Protein AF-A0A9W8GSM5-F1 (afdb_monomer_lite)

pLDDT: mean 91.94, std 6.2, range [64.69, 98.0]

Sequence (104 aa):
WNKYNQTHYDKDNPPPKVVQGYKFNIFYPDLIDKSSAPTYRIENDPMDEDTVILRFIAGPPYEDVAFRIVNREWEWNRRRGFRNTFDRGVLQLHFRFKRHYYRR

Secondary structure (DSSP, 8-state):
--HHHHHH--SSSPPPP---EEEEEEE-TT-S-SSSPPEEEEEE-SS-TTEEEEEEE--TTPPPEEEEEE---EE--GGGT-EEEEETTEEEEEEEE---PPP-

InterPro domains:
  IPR019134 Splicing factor Cactin, C-terminal [PF09732] (1-104)

Organism: NCBI:txid1052879

Foldseek 3Di:
DDPVQVVPADPVGHDDDDAFWDKDKDAQQPQPDPVDAKDWDWAQDPVDNQWIWIWIGRDPPDDIDIDIDGPAAWDCDVVQPADADDDNRITIGTTTGDDDDDDD

Radius of gyration: 17.56 Å; chains: 1; bounding box: 36×28×49 Å

Structure (mmCIF, N/CA/C/O backbone):
data_AF-A0A9W8GSM5-F1
#
_entry.id   AF-A0A9W8GSM5-F1
#
loop_
_atom_site.group_PDB
_atom_site.id
_atom_site.type_symbol
_atom_site.label_atom_id
_atom_site.label_alt_id
_atom_site.label_comp_id
_atom_site.label_asym_id
_atom_site.label_entity_id
_atom_site.label_seq_id
_atom_site.pdbx_PDB_ins_code
_atom_site.Cartn_x
_atom_site.Cartn_y
_atom_site.Cartn_z
_atom_site.occupancy
_atom_site.B_iso_or_equiv
_atom_site.auth_seq_id
_atom_site.auth_comp_id
_atom_site.auth_asym_id
_atom_site.auth_atom_id
_atom_site.pdbx_PDB_model_num
ATOM 1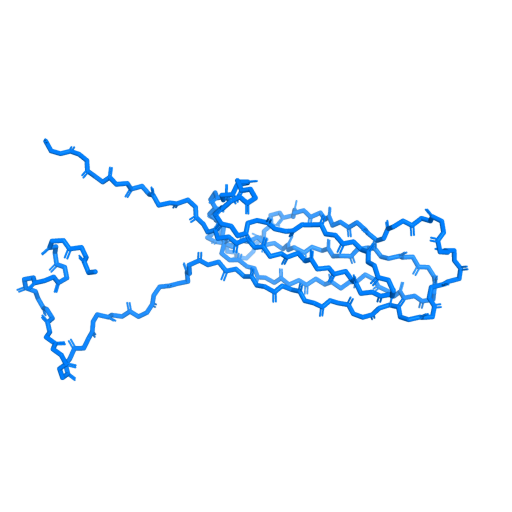 N N . TRP A 1 1 ? 3.583 -5.524 -23.556 1.00 73.19 1 TRP A N 1
ATOM 2 C CA . TRP A 1 1 ? 4.960 -5.913 -23.880 1.00 73.19 1 TRP A CA 1
ATOM 3 C C . TRP A 1 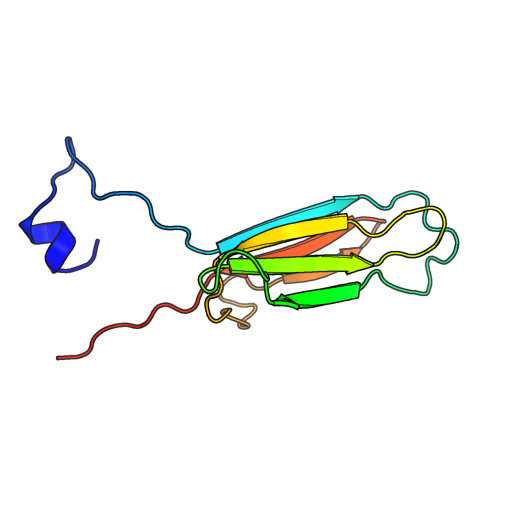1 ? 5.678 -4.692 -24.420 1.00 73.19 1 TRP A C 1
ATOM 5 O O . TRP A 1 1 ? 5.145 -4.075 -25.335 1.00 73.19 1 TRP A O 1
ATOM 15 N N . ASN A 1 2 ? 6.787 -4.265 -23.808 1.00 82.44 2 ASN A N 1
ATOM 16 C CA . ASN A 1 2 ? 7.576 -3.148 -24.352 1.00 82.44 2 ASN A CA 1
ATOM 17 C C . ASN A 1 2 ? 8.344 -3.614 -25.612 1.00 82.44 2 ASN A C 1
ATOM 19 O O . ASN A 1 2 ? 8.374 -4.811 -25.896 1.00 82.44 2 ASN A O 1
ATOM 23 N N . LYS A 1 3 ? 8.935 -2.681 -26.373 1.00 83.12 3 LYS A N 1
ATOM 24 C CA . LYS A 1 3 ? 9.631 -3.001 -27.634 1.00 83.12 3 LYS A CA 1
ATOM 25 C C . LYS A 1 3 ? 10.759 -4.023 -27.437 1.00 83.12 3 LYS A C 1
ATOM 27 O O . LYS A 1 3 ? 10.871 -4.940 -28.232 1.00 83.12 3 LYS A O 1
ATOM 32 N N . TYR A 1 4 ? 11.517 -3.900 -26.346 1.00 84.31 4 TYR A N 1
ATOM 33 C CA . TYR A 1 4 ? 12.570 -4.848 -25.970 1.00 84.31 4 TYR A CA 1
ATOM 34 C C . TYR A 1 4 ? 12.023 -6.257 -25.706 1.00 84.31 4 TYR A C 1
ATOM 36 O O . TYR A 1 4 ? 12.538 -7.246 -26.217 1.00 84.31 4 TYR A O 1
ATOM 44 N N . ASN A 1 5 ? 10.918 -6.362 -24.965 1.00 85.75 5 ASN A N 1
ATOM 45 C CA . ASN A 1 5 ? 10.324 -7.655 -24.672 1.00 85.75 5 ASN A CA 1
ATOM 46 C C . ASN A 1 5 ? 9.750 -8.302 -25.939 1.00 85.75 5 ASN A C 1
ATOM 48 O O . ASN A 1 5 ? 9.830 -9.511 -26.083 1.00 85.75 5 ASN A O 1
ATOM 52 N N . GLN A 1 6 ? 9.198 -7.512 -26.868 1.00 84.94 6 GLN A N 1
ATOM 53 C CA . GLN A 1 6 ? 8.700 -8.023 -28.155 1.00 84.94 6 GLN A CA 1
ATOM 54 C C . GLN A 1 6 ? 9.811 -8.600 -29.039 1.00 84.94 6 GLN A C 1
ATOM 56 O O . GLN A 1 6 ? 9.525 -9.457 -29.864 1.00 84.94 6 GLN A O 1
ATOM 61 N N . THR A 1 7 ? 11.056 -8.138 -28.890 1.00 89.06 7 THR A N 1
ATOM 62 C CA . THR A 1 7 ? 12.189 -8.629 -29.686 1.00 89.06 7 THR A CA 1
ATOM 63 C C . THR A 1 7 ? 12.895 -9.835 -29.077 1.00 89.06 7 THR A C 1
ATOM 65 O O . THR A 1 7 ? 13.724 -10.430 -29.757 1.00 89.06 7 THR A O 1
ATOM 68 N N . HIS A 1 8 ? 12.677 -10.146 -27.795 1.00 85.69 8 HIS A N 1
ATOM 69 C CA . HIS A 1 8 ? 13.484 -11.136 -27.058 1.00 85.69 8 HIS A CA 1
ATOM 70 C C . HIS A 1 8 ? 12.667 -12.238 -26.380 1.00 85.69 8 HIS A C 1
ATOM 72 O O . HIS A 1 8 ? 13.250 -13.177 -25.851 1.00 85.69 8 HIS A O 1
ATOM 78 N N . TYR A 1 9 ? 11.341 -12.128 -26.380 1.00 90.31 9 TYR A N 1
ATOM 79 C CA . TYR A 1 9 ? 10.445 -13.096 -25.757 1.00 90.31 9 TYR A CA 1
ATOM 80 C C . TYR A 1 9 ? 9.324 -13.460 -26.730 1.00 90.31 9 TYR A C 1
ATOM 82 O O . TYR A 1 9 ? 9.032 -12.713 -27.667 1.00 90.31 9 TYR A O 1
ATOM 90 N N . ASP A 1 10 ? 8.664 -14.584 -26.481 1.00 88.31 10 ASP A N 1
ATOM 91 C CA . ASP A 1 10 ? 7.520 -15.053 -27.261 1.00 88.31 10 ASP A CA 1
ATOM 92 C C . ASP A 1 10 ? 6.403 -15.575 -26.340 1.00 88.31 10 ASP A C 1
ATOM 94 O O . ASP A 1 10 ? 6.455 -15.448 -25.112 1.00 88.31 10 ASP A O 1
ATOM 98 N N . LYS A 1 11 ? 5.317 -16.082 -26.928 1.00 87.94 11 LYS A N 1
ATOM 99 C CA . LYS A 1 11 ? 4.154 -16.525 -26.151 1.00 87.94 11 LYS A CA 1
ATOM 100 C C . LYS A 1 11 ? 4.486 -17.704 -25.229 1.00 87.94 11 LYS A C 1
ATOM 102 O O . LYS A 1 11 ? 3.896 -17.789 -24.151 1.00 87.94 11 LYS A O 1
ATOM 107 N N . ASP A 1 12 ? 5.412 -18.561 -25.646 1.00 91.62 12 ASP A N 1
ATOM 108 C CA . ASP A 1 12 ? 5.794 -19.775 -24.930 1.00 91.62 12 ASP A CA 1
ATOM 109 C C . ASP A 1 12 ? 6.880 -19.477 -23.877 1.00 91.62 12 ASP A C 1
ATOM 111 O O . ASP A 1 12 ? 6.918 -20.107 -22.822 1.00 91.62 12 ASP A O 1
ATOM 115 N N . ASN A 1 13 ? 7.677 -18.428 -24.103 1.00 88.44 13 ASN A N 1
ATOM 116 C CA . ASN A 1 13 ? 8.728 -17.912 -23.230 1.00 88.44 13 ASN A CA 1
ATOM 117 C C . ASN A 1 13 ? 8.470 -16.432 -22.902 1.00 88.44 13 ASN A C 1
ATOM 119 O O . ASN A 1 13 ? 9.133 -15.545 -23.449 1.00 88.44 13 ASN A O 1
ATOM 123 N N . PRO A 1 14 ? 7.496 -16.123 -22.028 1.00 89.19 14 PRO A N 1
ATOM 124 C CA . PRO A 1 14 ? 7.135 -14.746 -21.724 1.00 89.19 14 PRO A CA 1
ATOM 125 C C . PRO A 1 14 ? 8.229 -14.028 -20.915 1.00 89.19 14 PRO A C 1
ATOM 127 O O . PRO A 1 14 ? 8.974 -14.661 -20.164 1.00 89.19 14 PRO A O 1
ATOM 130 N N . PRO A 1 15 ? 8.289 -12.684 -20.983 1.00 88.81 15 PRO A N 1
ATOM 131 C CA . PRO A 1 15 ? 9.237 -11.910 -20.196 1.00 88.81 15 PRO A CA 1
ATOM 132 C C . PRO A 1 15 ? 9.002 -12.094 -18.689 1.00 88.81 15 PRO A C 1
ATOM 134 O O . PRO A 1 15 ? 7.849 -12.271 -18.266 1.00 88.81 15 PRO A O 1
ATOM 137 N N . PRO A 1 16 ? 10.055 -11.957 -17.861 1.00 89.25 16 PRO A N 1
ATOM 138 C CA . PRO A 1 16 ? 9.935 -12.013 -16.411 1.00 89.25 16 PRO A CA 1
ATOM 139 C C . PRO A 1 16 ? 8.856 -11.064 -15.881 1.00 89.25 16 PRO A C 1
ATOM 141 O O . PRO A 1 16 ? 8.693 -9.927 -16.343 1.00 89.25 16 PRO A O 1
ATOM 144 N N . LYS A 1 17 ? 8.101 -11.531 -14.884 1.00 88.12 17 LYS A N 1
ATOM 145 C CA . LYS A 1 17 ? 7.059 -10.724 -14.246 1.00 88.12 17 LYS A CA 1
ATOM 146 C C . LYS A 1 17 ? 7.712 -9.657 -13.373 1.00 88.12 17 LYS A C 1
ATOM 148 O O . LYS A 1 17 ? 8.533 -9.959 -12.519 1.00 88.12 17 LYS A O 1
ATOM 153 N N . VAL A 1 18 ? 7.288 -8.413 -13.559 1.00 89.12 18 VAL A N 1
ATOM 154 C CA . VAL A 1 18 ? 7.698 -7.274 -12.729 1.00 89.12 18 VAL A CA 1
ATOM 155 C C . VAL A 1 18 ? 6.511 -6.838 -11.882 1.00 89.12 18 VAL A C 1
ATOM 157 O O . VAL A 1 18 ? 5.380 -6.810 -12.377 1.00 89.12 18 VAL A O 1
ATOM 160 N N . VAL A 1 19 ? 6.758 -6.469 -10.624 1.00 92.81 19 VAL A N 1
ATOM 161 C CA . VAL A 1 19 ? 5.722 -5.926 -9.738 1.00 92.81 19 VAL A CA 1
ATOM 162 C C . VAL A 1 19 ? 5.168 -4.631 -10.336 1.00 92.81 19 VAL A C 1
ATOM 164 O O . VAL A 1 19 ? 5.906 -3.691 -10.627 1.00 92.81 19 VAL A O 1
ATOM 167 N N . GLN A 1 20 ? 3.852 -4.584 -10.544 1.00 93.06 20 GLN A N 1
ATOM 168 C CA . GLN A 1 20 ? 3.167 -3.431 -11.146 1.00 93.06 20 GLN A CA 1
ATOM 169 C C . GLN A 1 20 ? 2.407 -2.576 -10.127 1.00 93.06 20 GLN A C 1
ATOM 171 O O . GLN A 1 20 ? 1.876 -1.529 -10.494 1.00 93.06 20 GLN A O 1
ATOM 176 N N . GLY A 1 21 ? 2.306 -3.031 -8.882 1.00 96.31 21 GLY A N 1
ATOM 177 C CA . GLY A 1 21 ? 1.523 -2.405 -7.827 1.00 96.31 21 GLY A CA 1
ATOM 178 C C . GLY A 1 21 ? 1.036 -3.425 -6.811 1.00 96.31 21 GLY A C 1
ATOM 179 O O . GLY A 1 21 ? 1.260 -4.626 -6.976 1.00 96.31 21 GLY A O 1
ATOM 180 N N . TYR A 1 22 ? 0.325 -2.935 -5.802 1.00 97.88 22 TYR A N 1
ATOM 181 C CA . TYR A 1 22 ? -0.179 -3.733 -4.692 1.00 97.88 22 TYR A CA 1
ATOM 182 C C . TYR A 1 22 ? -1.653 -3.428 -4.418 1.00 97.88 22 TYR A C 1
ATOM 184 O O . TYR A 1 22 ? -2.172 -2.356 -4.746 1.00 97.88 22 TYR A O 1
ATOM 192 N N . LYS A 1 23 ? -2.345 -4.402 -3.825 1.00 97.69 23 LYS A N 1
ATOM 193 C CA . LYS A 1 23 ? -3.735 -4.275 -3.382 1.00 97.69 23 LYS A CA 1
ATOM 194 C C . LYS A 1 23 ? -3.864 -4.828 -1.974 1.00 97.69 23 LYS A C 1
ATOM 196 O O . LYS A 1 23 ? -4.003 -6.034 -1.796 1.00 97.69 23 LYS A O 1
ATOM 201 N N . PHE A 1 24 ? -3.835 -3.938 -0.996 1.00 98.00 24 PHE A N 1
ATOM 202 C CA . PHE A 1 24 ? -4.058 -4.284 0.396 1.00 98.00 24 PHE A CA 1
ATOM 203 C C . PHE A 1 24 ? -5.550 -4.194 0.713 1.00 98.00 24 PHE A C 1
ATOM 205 O O . PHE A 1 24 ? -6.208 -3.210 0.368 1.00 98.00 24 PHE A O 1
ATOM 212 N N . ASN A 1 25 ? -6.075 -5.238 1.349 1.00 97.19 25 ASN A N 1
ATOM 213 C CA . ASN A 1 25 ? -7.377 -5.230 2.004 1.00 97.19 25 ASN A CA 1
ATOM 214 C C . ASN A 1 25 ? -7.128 -5.682 3.439 1.00 97.19 25 ASN A C 1
ATOM 216 O O . ASN A 1 25 ? -6.827 -6.854 3.661 1.00 97.19 25 ASN A O 1
ATOM 220 N N . ILE A 1 26 ? -7.183 -4.745 4.377 1.00 96.25 26 ILE A N 1
ATOM 221 C CA . ILE A 1 26 ? -6.902 -5.009 5.785 1.00 96.25 26 ILE A CA 1
ATOM 222 C C . ILE A 1 26 ? -8.210 -4.910 6.548 1.00 96.25 26 ILE A C 1
ATOM 224 O O . ILE A 1 26 ? -8.937 -3.925 6.422 1.00 96.25 26 ILE A O 1
ATOM 228 N N . PHE A 1 27 ? -8.522 -5.962 7.291 1.00 95.75 27 PHE A N 1
ATOM 229 C CA . PHE A 1 27 ? -9.780 -6.108 8.001 1.00 95.75 27 PHE A CA 1
ATOM 230 C C . PHE A 1 27 ? -9.588 -5.685 9.456 1.00 95.75 27 PHE A C 1
ATOM 232 O O . PHE A 1 27 ? -8.816 -6.294 10.189 1.00 95.75 27 PHE A O 1
ATOM 239 N N . TYR A 1 28 ? -10.325 -4.655 9.849 1.00 94.81 28 TYR A N 1
ATOM 240 C CA . TYR A 1 28 ? -10.431 -4.112 11.196 1.00 94.81 28 TYR A CA 1
ATOM 241 C C . TYR A 1 28 ? -11.912 -4.041 11.637 1.00 94.81 28 TYR A C 1
ATOM 243 O O . TYR A 1 28 ? -12.444 -2.948 11.854 1.00 94.81 28 TYR A O 1
ATOM 251 N N . PRO A 1 29 ? -12.634 -5.178 11.705 1.00 93.50 29 PRO A N 1
ATOM 252 C CA . PRO A 1 29 ? -14.057 -5.201 12.065 1.00 93.50 29 PRO A CA 1
ATOM 253 C C . PRO A 1 29 ? -14.346 -4.690 13.489 1.00 93.50 29 PRO A C 1
ATOM 255 O O . PRO A 1 29 ? -15.397 -4.081 13.710 1.00 93.50 29 PRO A O 1
ATOM 258 N N . ASP A 1 30 ? -13.404 -4.876 14.418 1.00 92.19 30 ASP A N 1
ATOM 259 C CA . ASP A 1 30 ? -13.586 -4.644 15.859 1.00 92.19 30 ASP A CA 1
ATOM 260 C C . ASP A 1 30 ? -12.895 -3.365 16.360 1.00 92.19 30 ASP A C 1
ATOM 262 O O . ASP A 1 30 ? -12.542 -3.255 17.533 1.00 92.19 30 ASP A O 1
ATOM 266 N N . LEU A 1 31 ? -12.681 -2.382 15.477 1.00 90.12 31 LEU A N 1
ATOM 267 C CA . LEU A 1 31 ? -12.165 -1.065 15.866 1.00 90.12 31 LEU A CA 1
ATOM 268 C C . LEU A 1 31 ? -13.053 -0.446 16.950 1.00 90.12 31 LEU A C 1
ATOM 270 O O . LEU A 1 31 ? -14.262 -0.285 16.748 1.00 90.12 31 LEU A O 1
ATOM 274 N N . ILE A 1 32 ? -12.434 -0.087 18.079 1.00 88.56 32 ILE A N 1
ATOM 275 C CA . ILE A 1 32 ? -13.130 0.533 19.215 1.00 88.56 32 ILE A CA 1
ATOM 276 C C . ILE A 1 32 ? -13.636 1.913 18.801 1.00 88.56 32 ILE A C 1
ATOM 278 O O . ILE A 1 32 ? -14.824 2.210 18.926 1.00 88.56 32 ILE A O 1
ATOM 282 N N . ASP A 1 33 ? -12.739 2.738 18.262 1.00 85.56 33 ASP A N 1
ATOM 283 C CA . ASP A 1 33 ? -13.085 4.038 17.710 1.00 85.56 33 ASP A CA 1
ATOM 284 C C . ASP A 1 33 ? -13.283 3.933 16.197 1.00 85.56 33 ASP A C 1
ATOM 286 O O . ASP A 1 33 ? -12.334 3.922 15.417 1.00 85.56 33 ASP A O 1
ATOM 290 N N . LYS A 1 34 ? -14.547 3.867 15.775 1.00 81.81 34 LYS A N 1
ATOM 291 C CA . LYS A 1 34 ? -14.927 3.839 14.354 1.00 81.81 34 LYS A CA 1
ATOM 292 C C . LYS A 1 34 ? -14.939 5.227 13.708 1.00 81.81 34 LYS A C 1
ATOM 294 O O . LYS A 1 34 ? -15.156 5.317 12.501 1.00 81.81 34 LYS A O 1
ATOM 299 N N . SER A 1 35 ? -14.758 6.298 14.488 1.00 84.38 35 SER A N 1
ATOM 300 C CA . SER A 1 35 ? -14.681 7.666 13.965 1.00 84.38 35 SER A CA 1
ATOM 301 C C . SER A 1 35 ? -13.294 7.984 13.400 1.00 84.38 35 SER A C 1
ATOM 303 O O . SER A 1 35 ? -13.178 8.752 12.444 1.00 84.38 35 SER A O 1
ATOM 305 N N . SER A 1 36 ? -12.256 7.334 13.934 1.00 86.69 36 SER A N 1
ATOM 306 C CA . SER A 1 36 ? -10.887 7.427 13.441 1.00 86.69 36 SER A CA 1
ATOM 307 C C . SER A 1 36 ? -10.606 6.339 12.403 1.00 86.69 36 SER A C 1
ATOM 309 O O . SER A 1 36 ? -10.736 5.144 12.665 1.00 86.69 36 SER A O 1
ATOM 311 N N . ALA A 1 37 ? -10.226 6.748 11.193 1.00 89.88 37 ALA A N 1
ATOM 312 C CA . ALA A 1 37 ? -9.863 5.810 10.140 1.00 89.88 37 ALA A CA 1
ATOM 313 C C . ALA A 1 37 ? -8.407 5.337 10.312 1.00 89.88 37 ALA A C 1
ATOM 315 O O . ALA A 1 37 ? -7.523 6.172 10.527 1.00 89.88 37 ALA A O 1
ATOM 316 N N . PRO A 1 38 ? -8.121 4.036 10.122 1.00 94.56 38 PRO A N 1
ATOM 317 C CA . PRO A 1 38 ? -6.758 3.536 10.040 1.00 94.56 38 PRO A CA 1
ATOM 318 C C . PRO A 1 38 ? -5.942 4.279 8.981 1.00 94.56 38 PRO A C 1
ATOM 320 O O . PRO A 1 38 ? -6.426 4.582 7.886 1.00 94.56 38 PRO A O 1
ATOM 323 N N . THR A 1 39 ? -4.684 4.551 9.298 1.00 95.12 39 THR A N 1
ATOM 324 C CA . THR A 1 39 ? -3.753 5.288 8.439 1.00 95.12 39 THR A CA 1
ATOM 325 C C . THR A 1 39 ? -2.584 4.402 8.029 1.00 95.12 39 THR A C 1
ATOM 327 O O . THR A 1 39 ? -2.463 3.259 8.467 1.00 95.12 39 THR A O 1
ATOM 330 N N . TYR A 1 40 ? -1.725 4.906 7.146 1.00 96.56 40 TYR A N 1
ATOM 331 C CA . TYR A 1 40 ? -0.484 4.232 6.795 1.00 96.56 40 TYR A CA 1
ATOM 332 C C . TYR A 1 40 ? 0.683 5.213 6.733 1.00 96.56 40 TYR A C 1
ATOM 334 O O . TYR A 1 40 ? 0.496 6.415 6.525 1.00 96.56 40 TYR A O 1
ATOM 342 N N . ARG A 1 41 ? 1.895 4.686 6.887 1.00 96.88 41 ARG A N 1
ATOM 343 C CA . ARG A 1 41 ? 3.163 5.402 6.743 1.00 96.88 41 ARG A CA 1
ATOM 344 C C . ARG A 1 41 ? 4.125 4.581 5.901 1.00 96.88 41 ARG A C 1
ATOM 346 O O . ARG A 1 41 ? 4.054 3.355 5.883 1.00 96.88 41 ARG A O 1
ATOM 353 N N . ILE A 1 42 ? 4.993 5.279 5.182 1.00 96.81 42 ILE A N 1
ATOM 354 C CA . ILE A 1 42 ? 6.063 4.677 4.392 1.00 96.81 42 ILE A CA 1
ATOM 355 C C . ILE A 1 42 ? 7.371 5.022 5.095 1.00 96.81 42 ILE A C 1
ATOM 357 O O . ILE A 1 42 ? 7.664 6.195 5.317 1.00 96.81 42 ILE A O 1
ATOM 361 N N . GLU A 1 43 ? 8.117 3.993 5.464 1.00 96.62 43 GLU A N 1
ATOM 362 C CA . GLU A 1 43 ? 9.415 4.066 6.127 1.00 96.62 43 GLU A CA 1
ATOM 363 C C . GLU A 1 43 ? 10.473 3.478 5.182 1.00 96.62 43 GLU A C 1
ATOM 365 O O . GLU A 1 43 ? 10.186 2.550 4.422 1.00 96.62 43 GLU A O 1
ATOM 370 N N . ASN A 1 44 ? 11.696 4.009 5.211 1.00 95.44 44 ASN A N 1
ATOM 371 C CA . ASN A 1 44 ? 12.797 3.425 4.442 1.00 95.44 44 ASN A CA 1
ATOM 372 C C . ASN A 1 44 ? 13.144 2.045 5.009 1.00 95.44 44 ASN A C 1
ATOM 374 O O . ASN A 1 44 ? 13.198 1.882 6.230 1.00 95.44 44 ASN A O 1
ATOM 378 N N . ASP A 1 45 ? 13.391 1.067 4.137 1.00 94.06 45 ASP A N 1
ATOM 379 C CA . ASP A 1 45 ? 13.907 -0.223 4.580 1.00 94.06 45 ASP A CA 1
ATOM 380 C C . ASP A 1 45 ? 15.424 -0.108 4.820 1.00 94.06 45 ASP A C 1
ATOM 382 O O . ASP A 1 45 ? 16.159 0.230 3.892 1.00 94.06 45 ASP A O 1
ATOM 386 N N . PRO A 1 46 ? 15.926 -0.362 6.044 1.00 90.75 46 PRO A N 1
ATOM 387 C CA . PRO A 1 46 ? 17.357 -0.278 6.326 1.00 90.75 46 PRO A CA 1
ATOM 388 C C . PRO A 1 46 ? 18.177 -1.393 5.658 1.00 90.75 46 PRO A C 1
ATOM 390 O O . PRO A 1 46 ? 19.404 -1.320 5.669 1.00 90.75 46 PRO A O 1
ATOM 393 N N . MET A 1 47 ? 17.531 -2.439 5.135 1.00 92.12 47 MET A N 1
ATOM 394 C CA . MET A 1 47 ? 18.200 -3.604 4.551 1.00 92.12 47 MET A CA 1
ATOM 395 C C . MET A 1 47 ? 18.267 -3.576 3.028 1.00 92.12 47 MET A C 1
ATOM 397 O O . MET A 1 47 ? 19.115 -4.263 2.464 1.00 92.12 47 MET A O 1
ATOM 401 N N . ASP A 1 48 ? 17.385 -2.822 2.370 1.00 93.56 48 ASP A N 1
ATOM 402 C CA . ASP A 1 48 ? 17.274 -2.817 0.913 1.00 93.56 48 ASP A CA 1
ATOM 403 C C . ASP A 1 48 ? 16.688 -1.490 0.400 1.00 93.56 48 ASP A C 1
ATOM 405 O O . ASP A 1 48 ? 15.501 -1.216 0.581 1.00 93.56 48 ASP A O 1
ATOM 409 N N . GLU A 1 49 ? 17.515 -0.695 -0.287 1.00 92.94 49 GLU A N 1
ATOM 410 C CA . GLU A 1 49 ? 17.148 0.607 -0.866 1.00 92.94 49 GLU A CA 1
ATOM 411 C C . GLU A 1 49 ? 16.066 0.508 -1.959 1.00 92.94 49 GLU A C 1
ATOM 413 O O . GLU A 1 49 ? 15.306 1.462 -2.178 1.00 92.94 49 GLU A O 1
ATOM 418 N N . ASP A 1 50 ? 15.940 -0.655 -2.613 1.00 93.50 50 ASP A N 1
ATOM 419 C CA . ASP A 1 50 ? 14.911 -0.913 -3.625 1.00 93.50 50 ASP A CA 1
ATOM 420 C C . ASP A 1 50 ? 13.537 -1.198 -2.997 1.00 93.50 50 ASP A C 1
ATOM 422 O O . ASP A 1 50 ? 12.532 -1.344 -3.712 1.00 93.50 50 ASP A O 1
ATOM 426 N N . THR A 1 51 ? 13.450 -1.254 -1.663 1.00 96.56 51 THR A N 1
ATOM 427 C CA . THR A 1 51 ? 12.209 -1.501 -0.928 1.00 96.56 51 THR A CA 1
ATOM 428 C C . THR A 1 51 ? 11.936 -0.467 0.162 1.00 96.56 51 THR A C 1
ATOM 430 O O . THR A 1 51 ? 12.800 0.271 0.621 1.00 96.56 51 THR A O 1
ATOM 433 N N . VAL A 1 52 ? 10.667 -0.377 0.549 1.00 97.44 52 VAL A N 1
ATOM 434 C CA . VAL A 1 52 ? 10.195 0.435 1.671 1.00 97.44 52 VAL A CA 1
ATOM 435 C C . VAL A 1 52 ? 9.256 -0.387 2.534 1.00 97.44 52 VAL A C 1
ATOM 437 O O . VAL A 1 52 ? 8.603 -1.328 2.065 1.00 97.44 52 VAL A O 1
ATOM 440 N N . ILE A 1 53 ? 9.151 -0.002 3.798 1.00 97.88 53 ILE A N 1
ATOM 441 C CA . ILE A 1 53 ? 8.213 -0.581 4.747 1.00 97.88 53 ILE A CA 1
ATOM 442 C C . ILE A 1 53 ? 6.937 0.260 4.747 1.00 97.88 53 ILE A C 1
ATOM 444 O O . ILE A 1 53 ? 6.927 1.426 5.134 1.00 97.88 53 ILE A O 1
ATOM 448 N N . LEU A 1 54 ? 5.837 -0.341 4.306 1.00 97.81 54 LEU A N 1
ATOM 449 C CA . LEU A 1 54 ? 4.499 0.229 4.380 1.00 97.81 5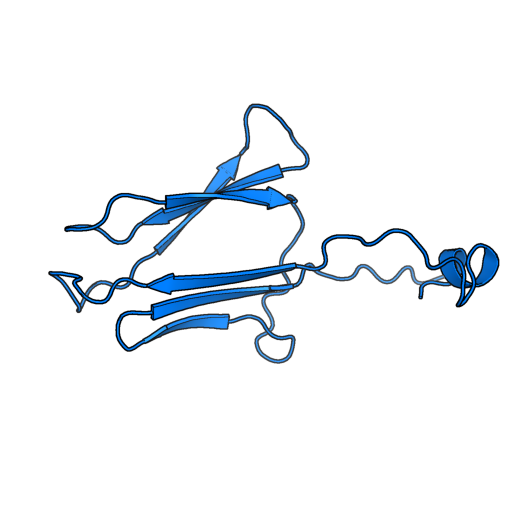4 LEU A CA 1
ATOM 450 C C . LEU A 1 54 ? 3.823 -0.253 5.665 1.00 97.81 54 LEU A C 1
ATOM 452 O O . LEU A 1 54 ? 3.394 -1.405 5.745 1.00 97.81 54 LEU A O 1
ATOM 456 N N . ARG A 1 55 ? 3.730 0.630 6.660 1.00 97.94 55 ARG A N 1
ATOM 457 C CA . ARG A 1 55 ? 3.119 0.366 7.968 1.00 97.94 55 ARG A CA 1
ATOM 458 C C . ARG A 1 55 ? 1.692 0.888 8.008 1.00 97.94 55 ARG A C 1
ATOM 460 O O . ARG A 1 55 ? 1.465 2.056 7.723 1.00 97.94 55 ARG A O 1
ATOM 467 N N . PHE A 1 56 ? 0.752 0.044 8.397 1.00 97.56 56 PHE A N 1
ATOM 468 C CA . PHE A 1 56 ? -0.647 0.365 8.642 1.00 97.56 56 PHE A CA 1
ATOM 469 C C . PHE A 1 56 ? -0.894 0.492 10.141 1.00 97.56 56 PHE A C 1
ATOM 471 O O . PHE A 1 56 ? -0.476 -0.373 10.907 1.00 97.56 56 PHE A O 1
ATOM 478 N N . ILE A 1 57 ? -1.575 1.565 10.530 1.00 96.31 57 ILE A N 1
ATOM 479 C CA . ILE A 1 57 ? -1.808 1.978 11.913 1.00 96.31 57 ILE A CA 1
ATOM 480 C C . ILE A 1 57 ? -3.316 2.114 12.093 1.00 96.31 57 ILE A C 1
ATOM 482 O O . ILE A 1 57 ? -3.923 3.017 11.515 1.00 96.31 57 ILE A O 1
ATOM 486 N N . ALA A 1 58 ? -3.928 1.221 12.865 1.00 92.25 58 ALA A N 1
ATOM 487 C CA . ALA A 1 58 ? -5.372 1.239 13.117 1.00 92.25 58 ALA A CA 1
ATOM 488 C C . ALA A 1 58 ? -5.736 1.773 14.506 1.00 92.25 58 ALA A C 1
ATOM 490 O O . ALA A 1 58 ? -6.765 2.427 14.647 1.00 92.25 58 ALA A O 1
ATOM 491 N N . GLY A 1 59 ? -4.882 1.539 15.505 1.00 89.25 59 GLY A N 1
ATOM 492 C CA . GLY A 1 59 ? -5.191 1.804 16.907 1.00 89.25 59 GLY A CA 1
ATOM 493 C C . GLY A 1 59 ? -5.946 0.646 17.582 1.00 89.25 59 GLY A C 1
ATOM 494 O O . GLY A 1 59 ? -6.244 -0.366 16.941 1.00 89.25 59 GLY A O 1
ATOM 495 N N . PRO A 1 60 ? -6.258 0.770 18.886 1.00 90.94 60 PRO A N 1
ATOM 496 C CA . PRO A 1 60 ? -6.830 -0.318 19.679 1.00 90.94 60 PRO A CA 1
ATOM 497 C C . PRO A 1 60 ? -8.133 -0.890 19.083 1.00 90.94 60 PRO A C 1
ATOM 499 O O . PRO A 1 60 ? -9.003 -0.123 18.655 1.00 90.94 60 PRO A O 1
ATOM 502 N N . PRO A 1 61 ? -8.314 -2.225 19.068 1.00 94.19 61 PRO A N 1
ATOM 503 C CA . PRO A 1 61 ? -7.492 -3.265 19.701 1.00 94.19 61 PRO A CA 1
ATOM 504 C C . PRO A 1 61 ? -6.347 -3.796 18.819 1.00 94.19 61 PRO A C 1
ATOM 506 O O . PRO A 1 61 ? -5.686 -4.759 19.198 1.00 94.19 61 PRO A O 1
ATOM 509 N N . TYR A 1 62 ? -6.138 -3.227 17.633 1.00 94.50 62 TYR A N 1
ATOM 510 C CA . TYR A 1 62 ? -5.201 -3.761 16.653 1.00 94.50 62 TYR A CA 1
ATOM 511 C C . TYR A 1 62 ? -3.803 -3.165 16.813 1.00 94.50 62 TYR A C 1
ATOM 513 O O . TYR A 1 62 ? -3.636 -1.967 17.048 1.00 94.50 62 TYR A O 1
ATOM 521 N N . GLU A 1 63 ? -2.797 -4.014 16.625 1.00 94.69 63 GLU A N 1
ATOM 522 C CA . GLU A 1 63 ? -1.407 -3.593 16.490 1.00 94.69 63 GLU A CA 1
ATOM 523 C C . GLU A 1 63 ? -1.096 -3.159 15.053 1.00 94.69 63 GLU A C 1
ATOM 525 O O . GLU A 1 63 ? -1.787 -3.519 14.091 1.00 94.69 63 GLU A O 1
ATOM 530 N N . ASP A 1 64 ? -0.027 -2.381 14.912 1.00 95.44 64 ASP A N 1
ATOM 531 C CA . ASP A 1 64 ? 0.445 -1.920 13.616 1.00 95.44 64 ASP A CA 1
ATOM 532 C C . ASP A 1 64 ? 0.968 -3.089 12.776 1.00 95.44 64 ASP A C 1
ATOM 534 O O . ASP A 1 64 ? 1.771 -3.904 13.232 1.00 95.44 64 ASP A O 1
ATOM 538 N N . VAL A 1 65 ? 0.580 -3.129 11.501 1.00 96.19 65 VAL A N 1
ATOM 539 C CA . VAL A 1 65 ? 1.014 -4.171 10.560 1.00 96.19 65 VAL A CA 1
ATOM 540 C C . VAL A 1 65 ? 1.868 -3.547 9.473 1.00 96.19 65 VAL A C 1
ATOM 542 O O . VAL A 1 65 ? 1.478 -2.554 8.869 1.00 96.19 65 VAL A O 1
ATOM 545 N N . ALA A 1 66 ? 3.020 -4.142 9.182 1.00 96.81 66 ALA A N 1
ATOM 546 C CA . ALA A 1 66 ? 3.958 -3.626 8.196 1.00 96.81 66 ALA A CA 1
ATOM 547 C C . ALA A 1 66 ? 4.211 -4.624 7.061 1.00 96.81 66 ALA A C 1
ATOM 549 O O . ALA A 1 66 ? 4.331 -5.827 7.286 1.00 96.81 66 ALA A O 1
ATOM 550 N N . PHE A 1 67 ? 4.332 -4.111 5.838 1.00 97.19 67 PHE A N 1
ATOM 551 C CA . PHE A 1 67 ? 4.672 -4.886 4.649 1.00 97.19 67 PHE A CA 1
ATOM 552 C C . PHE A 1 67 ? 5.881 -4.275 3.953 1.00 97.19 67 PHE A C 1
ATOM 554 O O . PHE A 1 67 ? 5.916 -3.072 3.711 1.00 97.19 67 PHE A O 1
ATOM 561 N N . ARG A 1 68 ? 6.837 -5.113 3.553 1.00 96.81 68 ARG A N 1
ATOM 562 C CA . ARG A 1 68 ? 7.913 -4.704 2.647 1.00 96.81 68 ARG A CA 1
ATOM 563 C C . ARG A 1 68 ? 7.385 -4.669 1.215 1.00 96.81 68 ARG A C 1
ATOM 565 O O . ARG A 1 68 ? 6.855 -5.669 0.725 1.00 96.81 68 ARG A O 1
ATOM 572 N N . ILE A 1 69 ? 7.525 -3.532 0.543 1.00 97.00 69 ILE A N 1
ATOM 573 C CA . ILE A 1 69 ? 7.089 -3.329 -0.843 1.00 97.00 69 ILE A CA 1
ATOM 574 C C . ILE A 1 69 ? 8.195 -2.688 -1.676 1.00 97.00 69 ILE A C 1
ATOM 576 O O . ILE A 1 69 ? 9.066 -2.014 -1.143 1.00 97.00 69 ILE A O 1
ATOM 580 N N . VAL A 1 70 ? 8.132 -2.852 -2.998 1.00 96.38 70 VAL A N 1
ATOM 581 C CA . VAL A 1 70 ? 9.066 -2.186 -3.918 1.00 96.38 70 VAL A CA 1
ATOM 582 C C . VAL A 1 70 ? 8.940 -0.660 -3.812 1.00 96.38 70 VAL A C 1
ATOM 584 O O . VAL A 1 70 ? 7.833 -0.114 -3.875 1.00 96.38 70 VAL A O 1
ATOM 587 N N . ASN A 1 71 ? 10.081 0.019 -3.724 1.00 95.50 71 ASN A N 1
ATOM 588 C CA . ASN A 1 71 ? 10.202 1.468 -3.664 1.00 95.50 71 ASN A CA 1
ATOM 589 C C . ASN A 1 71 ? 10.099 2.089 -5.066 1.00 95.50 71 ASN A C 1
ATOM 591 O O . ASN A 1 71 ? 11.087 2.348 -5.750 1.00 95.50 71 ASN A O 1
ATOM 595 N N . ARG A 1 72 ? 8.871 2.282 -5.549 1.00 94.56 72 ARG A N 1
ATOM 596 C CA . ARG A 1 72 ? 8.594 2.953 -6.830 1.00 94.56 72 ARG A CA 1
ATOM 597 C C . ARG A 1 72 ? 7.477 3.963 -6.677 1.00 94.56 72 ARG A C 1
ATOM 599 O O . ARG A 1 72 ? 6.605 3.810 -5.831 1.00 94.56 72 ARG A O 1
ATOM 606 N N . GLU A 1 73 ? 7.464 4.964 -7.551 1.00 94.75 73 GLU A N 1
ATOM 607 C CA . GLU A 1 73 ? 6.456 6.021 -7.528 1.00 94.75 73 GLU A CA 1
ATOM 608 C C . GLU A 1 73 ? 5.042 5.475 -7.793 1.00 94.75 73 GLU A C 1
ATOM 610 O O . GLU A 1 73 ? 4.805 4.733 -8.754 1.00 94.75 73 GLU A O 1
ATOM 615 N N . TRP A 1 74 ? 4.082 5.858 -6.949 1.00 95.75 74 TRP A N 1
ATOM 616 C CA . TRP A 1 74 ? 2.691 5.422 -7.067 1.00 95.75 74 TRP A CA 1
ATOM 617 C C . TRP A 1 74 ? 1.915 6.275 -8.075 1.00 95.75 74 TRP A C 1
ATOM 619 O O . TRP A 1 74 ? 2.071 7.493 -8.181 1.00 95.75 74 TRP A O 1
ATOM 629 N N . GLU A 1 75 ? 1.023 5.628 -8.816 1.00 96.06 75 GLU A N 1
ATOM 630 C CA . GLU A 1 75 ? 0.003 6.281 -9.626 1.00 96.06 75 GLU A CA 1
ATOM 631 C C . GLU A 1 75 ? -1.189 6.628 -8.728 1.00 96.06 75 GLU A C 1
ATOM 633 O O . GLU A 1 75 ? -1.977 5.756 -8.371 1.00 96.06 75 GLU A O 1
ATOM 638 N N . TRP A 1 76 ? -1.323 7.909 -8.381 1.00 92.88 76 TRP A N 1
ATOM 639 C CA . TRP A 1 76 ? -2.372 8.429 -7.492 1.00 92.88 76 TRP A CA 1
ATOM 640 C C . TRP A 1 76 ? -3.730 8.629 -8.183 1.00 92.88 76 TRP A C 1
ATOM 642 O O . TRP A 1 76 ? -4.735 8.938 -7.539 1.00 92.88 76 TRP A O 1
ATOM 652 N N . ASN A 1 77 ? -3.799 8.474 -9.508 1.00 93.19 77 ASN A N 1
ATOM 653 C CA . ASN A 1 77 ? -5.031 8.706 -10.250 1.00 93.19 77 ASN A CA 1
ATOM 654 C C . ASN A 1 77 ? -6.080 7.611 -9.975 1.00 93.19 77 ASN A C 1
ATOM 656 O O . ASN A 1 77 ? -5.915 6.449 -10.358 1.00 93.19 77 ASN A O 1
ATOM 660 N N . ARG A 1 78 ? -7.225 8.003 -9.402 1.00 92.31 78 ARG A N 1
ATOM 661 C CA . ARG A 1 78 ? -8.360 7.104 -9.116 1.00 92.31 78 ARG A CA 1
ATOM 662 C C . ARG A 1 78 ? -8.880 6.376 -10.359 1.00 92.31 78 ARG A C 1
ATOM 664 O O . ARG A 1 78 ? -9.176 5.187 -10.294 1.00 92.31 78 ARG A O 1
ATOM 671 N N . ARG A 1 79 ? -8.908 7.038 -11.526 1.00 92.69 79 ARG A N 1
ATOM 672 C CA . ARG A 1 79 ? -9.314 6.409 -12.803 1.00 92.69 79 ARG A CA 1
ATOM 673 C C . ARG A 1 79 ? -8.340 5.321 -13.261 1.00 92.69 79 ARG A C 1
ATOM 675 O O . ARG A 1 79 ? -8.704 4.477 -14.071 1.00 92.69 79 ARG A O 1
ATOM 682 N N . ARG A 1 80 ? -7.106 5.331 -12.749 1.00 91.31 80 ARG A N 1
ATOM 683 C CA . ARG A 1 80 ? -6.067 4.326 -13.025 1.00 91.31 80 ARG A CA 1
ATOM 684 C C . ARG A 1 80 ? -5.978 3.243 -11.945 1.00 91.31 80 ARG A C 1
ATOM 686 O O . ARG A 1 80 ? -5.063 2.421 -11.977 1.00 91.31 80 ARG A O 1
ATOM 693 N N . GLY A 1 81 ? -6.958 3.195 -11.042 1.00 91.19 81 GLY A N 1
ATOM 694 C CA . GLY A 1 81 ? -7.095 2.145 -10.037 1.00 91.19 81 GLY A CA 1
ATOM 695 C C . GLY A 1 81 ? -6.489 2.478 -8.678 1.00 91.19 81 GLY A C 1
ATOM 696 O O . GLY A 1 81 ? -6.383 1.569 -7.859 1.00 91.19 81 GLY A O 1
ATOM 697 N N . PHE A 1 82 ? -6.108 3.738 -8.430 1.00 97.12 82 PHE A N 1
ATOM 698 C CA . PHE A 1 82 ? -5.784 4.177 -7.076 1.00 97.12 82 PHE A CA 1
ATOM 699 C C . PHE A 1 82 ? -7.036 4.160 -6.195 1.00 97.12 82 PHE A C 1
ATOM 701 O O . PHE A 1 82 ? -8.057 4.763 -6.541 1.00 97.12 82 PHE A O 1
ATOM 708 N N . ARG A 1 83 ? -6.944 3.505 -5.042 1.00 96.69 83 ARG A N 1
ATOM 709 C CA . ARG A 1 83 ? -7.987 3.457 -4.021 1.00 96.69 83 ARG A CA 1
ATOM 710 C C . ARG A 1 83 ? -7.335 3.569 -2.653 1.00 96.69 83 ARG A C 1
ATOM 712 O O . ARG A 1 83 ? -6.420 2.815 -2.356 1.00 96.69 83 ARG A O 1
ATOM 719 N N . ASN A 1 84 ? -7.830 4.488 -1.838 1.00 96.25 84 ASN A N 1
ATOM 720 C CA . ASN A 1 84 ? -7.510 4.582 -0.422 1.00 96.25 84 ASN A CA 1
ATOM 721 C C . ASN A 1 84 ? -8.818 4.895 0.306 1.00 96.25 84 ASN A C 1
ATOM 723 O O . ASN A 1 84 ? -9.275 6.037 0.288 1.00 96.25 84 ASN A O 1
ATOM 727 N N . THR A 1 85 ? -9.489 3.860 0.803 1.00 95.06 85 THR A N 1
ATOM 728 C CA . THR A 1 85 ? -10.822 3.969 1.413 1.00 95.06 85 THR A CA 1
ATOM 729 C C . THR A 1 85 ? -10.928 3.035 2.604 1.00 95.06 85 THR A C 1
ATOM 731 O O . THR A 1 85 ? -10.527 1.880 2.488 1.00 95.06 85 THR A O 1
ATOM 734 N N . PHE A 1 86 ? -11.526 3.502 3.694 1.00 94.62 86 PHE A N 1
ATOM 735 C CA . PHE A 1 86 ? -11.918 2.672 4.828 1.00 94.62 86 PHE A CA 1
ATOM 736 C C . PHE A 1 86 ? -13.445 2.646 4.907 1.00 94.62 86 PHE A C 1
ATOM 738 O O . PHE A 1 86 ? -14.065 3.696 5.054 1.00 94.62 86 PHE A O 1
ATOM 745 N N . ASP A 1 87 ? -14.048 1.471 4.737 1.00 93.19 87 ASP A N 1
ATOM 746 C CA . ASP A 1 87 ? -15.501 1.288 4.811 1.00 93.19 87 ASP A CA 1
ATOM 747 C C . ASP A 1 87 ? -15.830 -0.073 5.427 1.00 93.19 87 ASP A C 1
ATOM 749 O O . ASP A 1 87 ? -15.146 -1.060 5.153 1.00 93.19 87 ASP A O 1
ATOM 753 N N . ARG A 1 88 ? -16.872 -0.124 6.269 1.00 91.75 88 ARG A N 1
ATOM 754 C CA . ARG A 1 88 ? -17.355 -1.348 6.946 1.00 91.75 88 ARG A CA 1
ATOM 755 C C . ARG A 1 88 ? -16.245 -2.173 7.613 1.00 91.75 88 ARG A C 1
ATOM 757 O O . ARG A 1 88 ? -16.245 -3.399 7.537 1.00 91.75 88 ARG A O 1
ATOM 764 N N . GLY A 1 89 ? -15.287 -1.500 8.252 1.00 92.12 89 GLY A N 1
ATOM 765 C CA . GLY A 1 89 ? -14.166 -2.165 8.916 1.00 92.12 89 GLY A CA 1
ATOM 766 C C . GLY A 1 89 ? -13.112 -2.719 7.955 1.00 92.12 89 GLY A C 1
ATOM 767 O O . GLY A 1 89 ? -12.309 -3.542 8.365 1.00 92.12 89 GLY A O 1
ATOM 768 N N . VAL A 1 90 ? -13.085 -2.309 6.683 1.00 95.19 90 VAL A N 1
ATOM 769 C CA . VAL A 1 90 ? -12.077 -2.757 5.712 1.00 95.19 90 VAL A CA 1
ATOM 770 C C . VAL A 1 90 ? -11.320 -1.564 5.149 1.00 95.19 90 VAL A C 1
ATOM 772 O O . VAL A 1 90 ? -11.891 -0.716 4.460 1.00 95.19 90 VAL A O 1
ATOM 775 N N . LEU A 1 91 ? -10.011 -1.520 5.402 1.00 95.94 91 LEU A N 1
ATOM 776 C CA . LEU A 1 91 ? -9.100 -0.572 4.772 1.00 95.94 91 LEU A CA 1
ATOM 777 C C . LEU A 1 91 ? -8.645 -1.136 3.430 1.00 95.94 91 LEU A C 1
ATOM 779 O O . LEU A 1 91 ? -8.058 -2.215 3.350 1.00 95.94 91 LEU A O 1
ATOM 783 N N . GLN A 1 92 ? -8.889 -0.380 2.369 1.00 97.25 92 GLN A N 1
ATOM 784 C CA . GLN A 1 92 ? -8.510 -0.733 1.012 1.00 97.25 92 GLN A CA 1
ATOM 785 C C . GLN A 1 92 ? -7.511 0.283 0.487 1.00 97.25 92 GLN A C 1
ATOM 787 O O . GLN A 1 92 ? -7.889 1.405 0.143 1.00 97.25 92 GLN A O 1
ATOM 792 N N . LEU A 1 93 ? -6.252 -0.146 0.390 1.00 97.69 93 LEU A N 1
ATOM 793 C CA . LEU A 1 93 ? -5.175 0.612 -0.233 1.00 97.69 93 LEU A CA 1
ATOM 794 C C . LEU A 1 93 ? -4.708 -0.124 -1.488 1.00 97.69 93 LEU A C 1
ATOM 796 O O . LEU A 1 93 ? -3.968 -1.107 -1.428 1.00 97.69 93 LEU A O 1
ATOM 800 N N . HIS A 1 94 ? -5.194 0.320 -2.642 1.00 97.81 94 HIS A N 1
ATOM 801 C CA . HIS A 1 94 ? -4.846 -0.232 -3.946 1.00 97.81 94 HIS A CA 1
ATOM 802 C C . HIS A 1 94 ? -4.112 0.831 -4.741 1.00 97.81 94 HIS A C 1
ATOM 804 O O . HIS A 1 94 ? -4.590 1.954 -4.886 1.00 97.81 94 HIS A O 1
ATOM 810 N N . PHE A 1 95 ? -2.973 0.469 -5.305 1.00 97.25 95 PHE A N 1
ATOM 811 C CA . PHE A 1 95 ? -2.232 1.363 -6.176 1.00 97.25 95 PHE A CA 1
ATOM 812 C C . PHE A 1 95 ? -1.467 0.570 -7.224 1.00 97.25 95 PHE A C 1
ATOM 814 O O . PHE A 1 95 ? -1.152 -0.611 -7.072 1.00 97.25 95 PHE A O 1
ATOM 821 N N . ARG A 1 96 ? -1.174 1.252 -8.325 1.00 96.69 96 ARG A N 1
ATOM 822 C CA . ARG A 1 96 ? -0.224 0.794 -9.335 1.00 96.69 96 ARG A CA 1
ATOM 823 C C . ARG A 1 96 ? 0.997 1.691 -9.281 1.00 96.69 96 ARG A C 1
ATOM 825 O O . ARG A 1 96 ? 0.894 2.841 -8.868 1.00 96.69 96 ARG A O 1
ATOM 832 N N . PHE A 1 97 ? 2.133 1.188 -9.729 1.00 95.56 97 PHE A N 1
ATOM 833 C CA . PHE A 1 97 ? 3.294 2.030 -9.968 1.00 95.56 97 PHE A CA 1
ATOM 834 C C . PHE A 1 97 ? 3.116 2.836 -11.252 1.00 95.56 97 PHE A C 1
ATOM 836 O O . P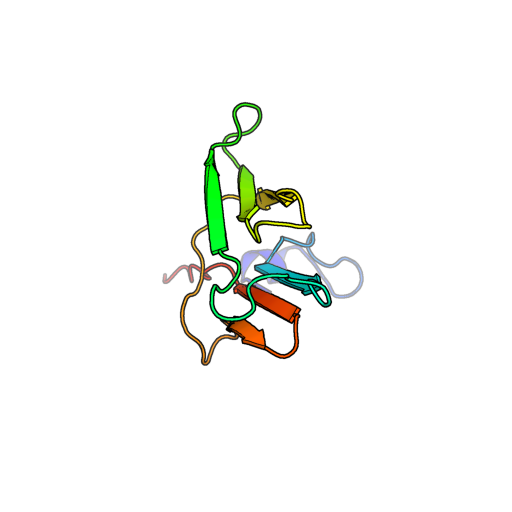HE A 1 97 ? 2.501 2.359 -12.2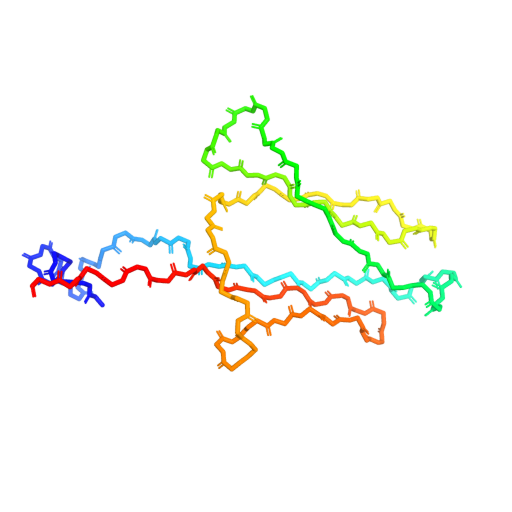18 1.00 95.56 97 PHE A O 1
ATOM 843 N N . LYS A 1 98 ? 3.656 4.057 -11.276 1.00 93.50 98 LYS A N 1
ATOM 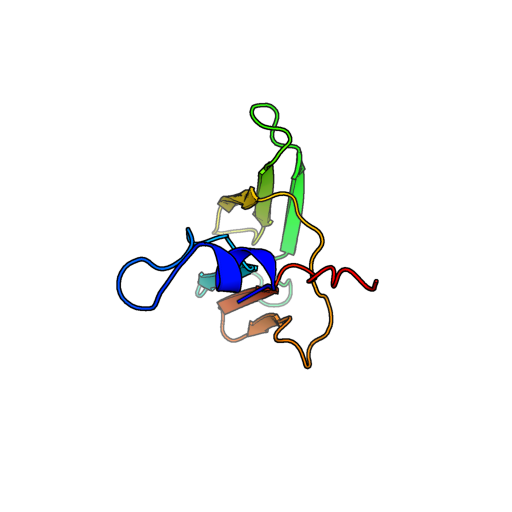844 C CA . LYS A 1 98 ? 3.677 4.862 -12.495 1.00 93.50 98 LYS A CA 1
ATOM 845 C C . LYS A 1 98 ? 4.459 4.134 -13.580 1.00 93.50 98 LYS A C 1
ATOM 847 O O . LYS A 1 98 ? 5.505 3.528 -13.354 1.00 93.50 98 LYS A O 1
ATOM 852 N N . ARG A 1 99 ? 3.920 4.183 -14.797 1.00 86.88 99 ARG A N 1
ATOM 853 C CA . ARG A 1 99 ? 4.589 3.646 -15.983 1.00 86.88 99 ARG A CA 1
ATOM 854 C C . ARG A 1 99 ? 5.340 4.782 -16.649 1.00 86.88 99 ARG A C 1
ATOM 856 O O . ARG A 1 99 ? 4.715 5.690 -17.195 1.00 86.88 99 ARG A O 1
ATOM 863 N N . HIS A 1 100 ? 6.662 4.702 -16.643 1.00 79.19 100 HIS A N 1
ATOM 864 C CA . HIS A 1 100 ? 7.487 5.572 -17.467 1.00 79.19 100 HIS A CA 1
ATOM 865 C C . HIS A 1 100 ? 7.483 5.012 -18.888 1.00 79.19 100 HIS A C 1
ATOM 867 O O . HIS A 1 100 ? 7.990 3.920 -19.151 1.00 79.19 100 HIS A O 1
ATOM 873 N N . TYR A 1 101 ? 6.837 5.733 -19.800 1.00 77.12 101 TYR A N 1
ATOM 874 C CA . TYR A 1 101 ? 6.920 5.430 -21.220 1.00 77.12 101 TYR A CA 1
ATOM 875 C C . TYR A 1 101 ? 8.158 6.120 -21.766 1.00 77.12 101 TYR A C 1
ATOM 877 O O . TYR A 1 101 ? 8.229 7.347 -21.769 1.00 77.12 101 TYR A O 1
ATOM 885 N N . TYR A 1 102 ? 9.117 5.332 -22.237 1.00 76.44 102 TYR A N 1
ATOM 886 C CA . TYR A 1 102 ? 10.201 5.874 -23.036 1.00 76.44 102 TYR A CA 1
ATOM 887 C C . TYR A 1 102 ? 9.609 6.451 -24.328 1.00 76.44 102 TYR A C 1
ATOM 889 O O . TYR A 1 102 ? 8.948 5.731 -25.083 1.00 76.44 102 TYR A O 1
ATOM 897 N N . ARG A 1 103 ? 9.798 7.753 -24.548 1.00 69.44 103 ARG A N 1
ATOM 898 C CA . ARG A 1 103 ? 9.482 8.428 -25.811 1.00 69.44 103 ARG A CA 1
ATOM 899 C C . ARG A 1 103 ? 10.798 8.590 -26.566 1.00 69.44 103 ARG A C 1
ATOM 901 O O . ARG A 1 103 ? 11.756 9.085 -25.981 1.00 69.44 103 ARG A O 1
ATOM 908 N N . ARG A 1 104 ? 10.838 8.105 -27.806 1.00 64.69 104 ARG A N 1
ATOM 909 C CA . ARG A 1 104 ? 11.984 8.226 -28.711 1.00 64.69 104 ARG A CA 1
ATOM 910 C C . ARG A 1 104 ? 11.741 9.369 -29.679 1.00 64.69 104 ARG A C 1
ATOM 912 O O . ARG A 1 104 ? 10.556 9.534 -30.047 1.00 64.69 104 ARG A O 1
#